Protein AF-A0A7S2JAQ4-F1 (afdb_monomer_lite)

pLDDT: mean 84.82, std 11.9, range [37.91, 96.25]

Organism: NCBI:txid156173

InterPro domains:
  IPR001752 Kinesin motor domain [PS50067] (1-52)
  IPR027417 P-loop containing nucleoside triphosphate hydrolase [SSF52540] (11-85)
  IPR027640 Kinesin-like protein [PTHR24115] (10-103)

Structure (mmCIF, N/CA/C/O backbone):
data_AF-A0A7S2JAQ4-F1
#
_entry.id   AF-A0A7S2JAQ4-F1
#
loop_
_atom_site.group_PDB
_atom_site.id
_atom_site.type_symbol
_atom_site.label_atom_id
_atom_site.label_alt_id
_atom_site.label_comp_id
_atom_site.label_asym_id
_atom_site.label_entity_id
_atom_site.label_seq_id
_atom_site.pdbx_PDB_ins_code
_atom_site.Cartn_x
_atom_site.Cartn_y
_atom_site.Cartn_z
_atom_site.occupancy
_atom_site.B_iso_or_equiv
_atom_site.auth_seq_id
_atom_site.auth_comp_id
_atom_site.auth_asym_id
_atom_site.auth_atom_id
_atom_site.pdbx_PDB_model_num
ATOM 1 N N . PRO A 1 1 ? -9.933 18.983 -6.121 1.00 37.91 1 PRO A N 1
ATOM 2 C CA . PRO A 1 1 ? -9.316 17.644 -6.295 1.00 37.91 1 PRO A CA 1
ATOM 3 C C . PRO A 1 1 ? -7.884 17.513 -5.721 1.00 37.91 1 PRO A C 1
ATOM 5 O O . PRO A 1 1 ? -7.162 16.602 -6.107 1.00 37.91 1 PRO A O 1
ATOM 8 N N . HIS A 1 2 ? -7.489 18.345 -4.748 1.00 38.31 2 HIS A N 1
ATOM 9 C CA . HIS A 1 2 ? -6.244 18.168 -3.996 1.00 38.31 2 HIS A CA 1
ATOM 10 C C . HIS A 1 2 ? -6.592 17.583 -2.629 1.00 38.31 2 HIS A C 1
ATOM 12 O O . HIS A 1 2 ? -6.853 18.316 -1.679 1.00 38.31 2 HIS A O 1
ATOM 18 N N . ALA A 1 3 ? -6.693 16.256 -2.549 1.00 47.06 3 ALA A N 1
ATOM 19 C CA . ALA A 1 3 ? -6.737 15.591 -1.257 1.00 47.06 3 ALA A CA 1
ATOM 20 C C . ALA A 1 3 ? -5.371 15.819 -0.599 1.00 47.06 3 ALA A C 1
ATOM 22 O O . ALA A 1 3 ? -4.357 15.330 -1.097 1.00 47.06 3 ALA A O 1
ATOM 23 N N . HIS A 1 4 ? -5.347 16.632 0.460 1.00 54.41 4 HIS A N 1
ATOM 24 C CA . HIS A 1 4 ? -4.182 16.800 1.319 1.00 54.41 4 HIS A CA 1
ATOM 25 C C . HIS A 1 4 ? -3.622 15.418 1.643 1.00 54.41 4 HIS A C 1
ATOM 27 O O . HIS A 1 4 ? -4.383 14.531 2.040 1.00 54.41 4 HIS A O 1
ATOM 33 N N . ALA A 1 5 ? -2.318 15.230 1.419 1.00 60.31 5 ALA A N 1
ATOM 34 C CA . ALA A 1 5 ? -1.650 13.986 1.756 1.00 60.31 5 ALA A CA 1
ATOM 35 C C . ALA A 1 5 ? -2.051 13.612 3.192 1.00 60.31 5 ALA A C 1
ATOM 37 O O . ALA A 1 5 ? -1.963 14.468 4.082 1.00 60.31 5 ALA A O 1
ATOM 38 N N . PRO A 1 6 ? -2.580 12.398 3.415 1.00 64.69 6 PRO A N 1
ATOM 39 C CA . PRO A 1 6 ? -3.022 12.002 4.737 1.00 64.69 6 PRO A CA 1
ATOM 40 C C . PRO A 1 6 ? -1.864 12.186 5.718 1.00 64.69 6 PRO A C 1
ATOM 42 O O . PRO A 1 6 ? -0.713 11.892 5.393 1.00 64.69 6 PRO A O 1
ATOM 45 N N . HIS A 1 7 ? -2.172 12.708 6.908 1.00 82.62 7 HIS A N 1
ATOM 46 C CA . HIS A 1 7 ? -1.195 12.877 7.982 1.00 82.62 7 HIS A CA 1
ATOM 47 C C . HIS A 1 7 ? -0.398 11.575 8.149 1.00 82.62 7 HIS A C 1
ATOM 49 O O . HIS A 1 7 ? -0.984 10.497 8.048 1.00 82.62 7 HIS A O 1
ATOM 55 N N . VAL A 1 8 ? 0.908 11.656 8.423 1.00 85.88 8 VAL A N 1
ATOM 56 C CA . VAL A 1 8 ? 1.819 10.490 8.466 1.00 85.88 8 VAL A CA 1
ATOM 57 C C . VAL A 1 8 ? 1.252 9.303 9.260 1.00 85.88 8 VAL A C 1
ATOM 59 O O . VAL A 1 8 ? 1.368 8.155 8.844 1.00 85.88 8 VAL A O 1
ATOM 62 N N . CYS A 1 9 ? 0.535 9.578 10.351 1.00 82.69 9 CYS A N 1
ATOM 63 C CA . CYS A 1 9 ? -0.128 8.570 11.175 1.00 82.69 9 CYS A CA 1
ATOM 64 C C . CYS A 1 9 ? -1.200 7.770 10.413 1.00 82.69 9 CYS A C 1
ATOM 66 O O . CYS A 1 9 ? -1.289 6.560 10.579 1.00 82.69 9 CYS A O 1
ATOM 68 N N . ILE A 1 10 ? -2.008 8.431 9.578 1.00 86.50 10 ILE A N 1
ATOM 69 C CA . ILE A 1 10 ? -3.051 7.786 8.765 1.00 86.50 10 ILE A CA 1
ATOM 70 C C . ILE A 1 10 ? -2.403 6.923 7.684 1.00 86.50 10 ILE A C 1
ATOM 72 O O . ILE A 1 10 ? -2.867 5.815 7.437 1.00 86.50 10 ILE A O 1
ATOM 76 N N . TRP A 1 11 ? -1.311 7.403 7.084 1.00 86.31 11 TRP A N 1
ATOM 77 C CA . TRP A 1 11 ? -0.566 6.637 6.089 1.00 86.31 11 TRP A CA 1
ATOM 78 C C . TRP A 1 11 ? 0.007 5.345 6.687 1.00 86.31 11 TRP A C 1
ATOM 80 O O . TRP A 1 11 ? -0.227 4.264 6.155 1.00 86.31 11 TRP A O 1
ATOM 90 N N . CYS A 1 12 ? 0.649 5.422 7.856 1.00 85.50 12 CYS A N 1
ATOM 91 C CA . CYS A 1 12 ? 1.166 4.236 8.546 1.00 85.50 12 CYS A CA 1
ATOM 92 C C . CYS A 1 12 ? 0.062 3.259 8.997 1.00 85.50 12 CYS A C 1
ATOM 94 O O . CYS A 1 12 ? 0.326 2.071 9.167 1.00 85.50 12 CYS A O 1
ATOM 96 N N . LEU A 1 13 ? -1.166 3.742 9.217 1.00 88.12 13 LEU A N 1
ATOM 97 C CA . LEU A 1 13 ? -2.307 2.940 9.674 1.00 88.12 13 LEU A CA 1
ATOM 98 C C . LEU A 1 13 ? -3.235 2.491 8.540 1.00 88.12 13 LEU A C 1
ATOM 100 O O . LEU A 1 13 ? -4.282 1.908 8.822 1.00 88.12 13 LEU A O 1
ATOM 104 N N . GLN A 1 14 ? -2.872 2.728 7.279 1.00 86.75 14 GLN A N 1
ATOM 105 C CA . GLN A 1 14 ? -3.723 2.421 6.130 1.00 86.75 14 GLN A CA 1
ATOM 106 C C . GLN A 1 14 ? -4.154 0.945 6.103 1.00 86.75 14 GLN A C 1
ATOM 108 O O . GLN A 1 14 ? -5.330 0.650 5.892 1.00 86.75 14 GLN A O 1
ATOM 113 N N . ASP A 1 15 ? -3.240 0.024 6.418 1.00 85.81 15 ASP A N 1
ATOM 114 C CA . ASP A 1 15 ? -3.562 -1.405 6.482 1.00 85.81 15 ASP A CA 1
ATOM 115 C C . ASP A 1 15 ? -4.472 -1.764 7.664 1.00 85.81 15 ASP A C 1
ATOM 117 O O . ASP A 1 15 ? -5.279 -2.688 7.576 1.00 85.81 15 ASP A O 1
ATOM 121 N N . SER A 1 16 ? -4.399 -1.003 8.757 1.00 87.19 16 SER A N 1
ATOM 122 C CA . SER A 1 16 ? -5.251 -1.183 9.937 1.00 87.19 16 SER A CA 1
ATOM 123 C C . SER A 1 16 ? -6.660 -0.612 9.749 1.00 87.19 16 SER A C 1
ATOM 125 O O . SER A 1 16 ? -7.606 -1.127 10.336 1.00 87.19 16 SER A O 1
ATOM 127 N N . LEU A 1 17 ? -6.831 0.418 8.916 1.00 85.56 17 LEU A N 1
ATOM 128 C CA . LEU A 1 17 ? -8.099 1.131 8.701 1.00 85.56 17 LEU A CA 1
ATOM 129 C C . LEU A 1 17 ? -8.803 0.709 7.399 1.00 85.56 17 LEU A C 1
ATOM 131 O O . LEU A 1 17 ? -9.295 1.548 6.647 1.00 85.56 17 LEU A O 1
ATOM 135 N N . GLY A 1 18 ? -8.864 -0.601 7.149 1.00 81.75 18 GLY A N 1
ATOM 136 C CA . GLY A 1 18 ? -9.577 -1.193 6.007 1.00 81.75 18 GLY A CA 1
ATOM 137 C C . GLY A 1 18 ? -8.713 -2.033 5.063 1.00 81.75 18 GLY A C 1
ATOM 138 O O . GLY A 1 18 ? -9.235 -2.568 4.088 1.00 81.75 18 GLY A O 1
ATOM 139 N N . GLY A 1 19 ? -7.415 -2.167 5.338 1.00 86.88 19 GLY A N 1
ATOM 140 C CA . GLY A 1 19 ? -6.519 -3.043 4.587 1.00 86.88 19 GLY A CA 1
ATOM 141 C C . GLY A 1 19 ? -6.342 -4.420 5.228 1.00 86.88 19 GLY A C 1
ATOM 142 O O . GLY A 1 19 ? -7.274 -4.998 5.800 1.00 86.88 19 GLY A O 1
ATOM 143 N N . ASN A 1 20 ? -5.131 -4.962 5.091 1.00 89.12 20 ASN A N 1
ATOM 144 C CA . ASN A 1 20 ? -4.799 -6.314 5.521 1.00 89.12 20 ASN A CA 1
ATOM 145 C C . ASN A 1 20 ? -4.326 -6.361 6.982 1.00 89.12 20 ASN A C 1
ATOM 147 O O . ASN A 1 20 ? -3.135 -6.499 7.264 1.00 89.12 20 ASN A O 1
ATOM 151 N N . SER A 1 21 ? -5.266 -6.251 7.919 1.00 88.19 21 SER A N 1
ATOM 152 C CA . SER A 1 21 ? -4.972 -6.338 9.349 1.00 88.19 21 SER A CA 1
ATOM 153 C C . SER A 1 21 ? -6.191 -6.776 10.160 1.00 88.19 21 SER A C 1
ATOM 155 O O . SER A 1 21 ? -7.339 -6.540 9.779 1.00 88.19 21 SER A O 1
ATOM 157 N N . ARG A 1 22 ? -5.948 -7.385 11.324 1.00 88.19 22 ARG A N 1
ATOM 158 C CA . ARG A 1 22 ? -6.971 -7.568 12.361 1.00 88.19 22 ARG A CA 1
ATOM 159 C C . ARG A 1 22 ? -6.887 -6.387 13.313 1.00 88.19 22 ARG A C 1
ATOM 161 O O . ARG A 1 22 ? -6.069 -6.380 14.229 1.00 88.19 22 ARG A O 1
ATOM 168 N N . CYS A 1 23 ? -7.708 -5.374 13.059 1.00 88.75 23 CYS A N 1
ATOM 169 C CA . CYS A 1 23 ? -7.715 -4.152 13.849 1.00 88.75 23 CYS A CA 1
ATOM 170 C C . CYS A 1 23 ? -8.771 -4.220 14.960 1.00 88.75 23 CYS A C 1
ATOM 172 O O . CYS A 1 23 ? -9.929 -4.548 14.710 1.00 88.75 23 CYS A O 1
ATOM 174 N N . ALA A 1 24 ? -8.371 -3.869 16.182 1.00 90.12 24 ALA A N 1
ATOM 175 C CA . ALA A 1 24 ? -9.268 -3.594 17.295 1.00 90.12 24 ALA A CA 1
ATOM 176 C C . ALA A 1 24 ? -8.975 -2.184 17.812 1.00 90.12 24 ALA A C 1
ATOM 178 O O . ALA A 1 24 ? -7.815 -1.794 17.941 1.00 90.12 24 ALA A O 1
ATOM 179 N N . ILE A 1 25 ? -10.026 -1.421 18.103 1.00 91.25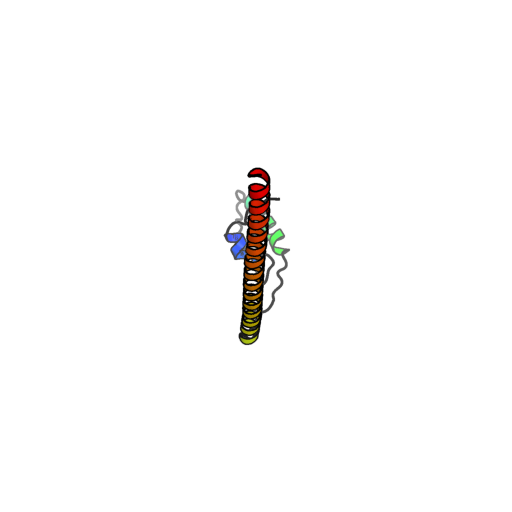 25 ILE A N 1
ATOM 180 C CA . ILE A 1 25 ? -9.906 -0.043 18.578 1.00 91.25 25 ILE A CA 1
ATOM 181 C C . ILE A 1 25 ? -10.400 0.001 20.018 1.00 91.25 25 ILE A C 1
ATOM 183 O O . ILE A 1 25 ? -11.567 -0.275 20.292 1.00 91.25 25 ILE A O 1
ATOM 187 N N . LEU A 1 26 ? -9.497 0.353 20.931 1.00 93.88 26 LEU A N 1
ATOM 188 C CA . LEU A 1 26 ? -9.824 0.609 22.327 1.00 93.88 26 LEU A CA 1
ATOM 189 C C . LEU A 1 26 ? -10.150 2.088 22.504 1.00 93.88 26 LEU A C 1
ATOM 191 O O . LEU A 1 26 ? -9.392 2.956 22.074 1.00 93.88 26 LEU A O 1
ATOM 195 N N . VAL A 1 27 ? -11.265 2.362 23.172 1.00 94.62 27 VAL A N 1
ATOM 196 C CA . VAL A 1 27 ? -11.733 3.722 23.417 1.00 94.62 27 VAL A CA 1
ATOM 197 C C . VAL A 1 27 ? -11.873 3.945 24.912 1.00 94.62 27 VAL A C 1
ATOM 199 O O . VAL A 1 27 ? -12.643 3.261 25.580 1.00 94.62 27 VAL A O 1
ATOM 202 N N . THR A 1 28 ? -11.125 4.914 25.428 1.00 95.00 28 THR A N 1
ATOM 203 C CA . THR A 1 28 ? -11.172 5.327 26.831 1.00 95.00 28 THR A CA 1
ATOM 204 C C . THR A 1 28 ? -12.067 6.550 26.969 1.00 95.00 28 THR A C 1
ATOM 206 O O . THR A 1 28 ? -11.847 7.551 26.290 1.00 95.00 28 THR A O 1
ATOM 209 N N . VAL A 1 29 ? -13.058 6.481 27.855 1.00 95.25 29 VAL A N 1
ATOM 210 C CA . VAL A 1 29 ? -13.988 7.583 28.137 1.00 95.25 29 VAL A CA 1
ATOM 211 C C . VAL A 1 29 ? -13.961 7.930 29.616 1.00 95.25 29 VAL A C 1
ATOM 213 O O . VAL A 1 29 ? -13.621 7.088 30.448 1.00 95.25 29 VAL A O 1
ATOM 216 N N . ARG A 1 30 ? -14.329 9.170 29.940 1.00 93.38 30 ARG A N 1
ATOM 217 C CA . ARG A 1 30 ? -14.466 9.628 31.323 1.00 93.38 30 ARG A CA 1
ATOM 218 C C . ARG A 1 30 ? -15.937 9.799 31.683 1.00 93.38 30 ARG A C 1
ATOM 220 O O . ARG A 1 30 ? -16.743 10.158 30.833 1.00 93.38 30 ARG A O 1
ATOM 227 N N . THR A 1 31 ? -16.291 9.532 32.936 1.00 91.44 31 THR A N 1
ATOM 228 C CA . THR A 1 31 ? -17.695 9.510 33.382 1.00 91.44 31 THR A CA 1
ATOM 229 C C . THR A 1 31 ? -18.147 10.805 34.054 1.00 91.44 31 THR A C 1
ATOM 231 O O . THR A 1 31 ? -19.305 10.897 34.455 1.00 91.44 31 THR A O 1
ATOM 234 N N . GLU A 1 32 ? -17.275 11.807 34.216 1.00 95.56 32 GLU A N 1
ATOM 235 C CA . GLU A 1 32 ? -17.674 13.062 34.860 1.00 95.56 32 GLU A CA 1
ATOM 236 C C . GLU A 1 32 ? -18.568 13.908 33.944 1.00 95.56 32 GLU A C 1
ATOM 238 O O . GLU A 1 32 ? -18.327 14.010 32.740 1.00 95.56 32 GLU A O 1
ATOM 243 N N . ALA A 1 33 ? -19.558 14.589 34.532 1.00 92.81 33 ALA A N 1
ATOM 244 C CA . ALA A 1 33 ? -20.542 15.395 33.803 1.00 92.81 33 ALA A CA 1
ATOM 245 C C . ALA A 1 33 ? -19.905 16.460 32.888 1.00 92.81 33 ALA A C 1
ATOM 247 O O . ALA A 1 33 ? -20.376 16.696 31.780 1.00 92.81 33 ALA A O 1
ATOM 248 N N . GLN A 1 34 ? -18.786 17.046 33.319 1.00 95.00 34 GLN A N 1
ATOM 249 C CA . GLN A 1 34 ? -18.026 18.043 32.556 1.00 95.00 34 GLN A CA 1
ATOM 250 C C . GLN A 1 34 ? -17.392 17.500 31.261 1.00 95.00 34 GLN A C 1
ATOM 252 O O . GLN A 1 34 ? -17.037 18.277 30.385 1.00 95.00 34 GLN A O 1
ATOM 257 N N . ASN A 1 35 ? -17.232 16.178 31.138 1.00 92.56 35 ASN A N 1
ATOM 258 C CA . ASN A 1 35 ? -16.589 15.509 30.003 1.00 92.56 35 ASN A CA 1
ATOM 259 C C . ASN A 1 35 ? -17.594 14.750 29.116 1.00 92.56 35 ASN A C 1
ATOM 261 O O . ASN A 1 35 ? -17.182 13.962 28.257 1.00 92.56 35 ASN A O 1
ATOM 265 N N . LEU A 1 36 ? -18.903 14.943 29.323 1.00 94.81 36 LEU A N 1
ATOM 266 C CA . LEU A 1 36 ? -19.942 14.211 28.592 1.00 94.81 36 LEU A CA 1
ATOM 267 C C . LEU A 1 36 ? -19.894 14.479 27.087 1.00 94.81 36 LEU A C 1
ATOM 269 O O . LEU A 1 36 ? -19.987 13.530 26.310 1.00 94.81 36 LEU A O 1
ATOM 273 N N . ASP A 1 37 ? -19.684 15.728 26.671 1.00 94.94 37 ASP A N 1
ATOM 274 C CA . ASP A 1 37 ? -19.664 16.094 25.250 1.00 94.94 37 ASP A CA 1
ATOM 275 C C . ASP A 1 37 ? -18.531 15.388 24.492 1.00 94.94 37 ASP A C 1
ATOM 277 O O . ASP A 1 37 ? -18.767 14.758 23.455 1.00 94.94 37 ASP A O 1
ATOM 281 N N . GLU A 1 38 ? -17.318 15.399 25.052 1.00 95.12 38 GLU A N 1
ATOM 282 C CA . GLU A 1 38 ? -16.158 14.722 24.463 1.00 95.12 38 GLU A CA 1
ATOM 283 C C . GLU A 1 38 ? -16.323 13.199 24.496 1.00 95.12 38 GLU A C 1
ATOM 285 O O . GLU A 1 38 ? -16.001 12.501 23.533 1.00 95.12 38 GLU A O 1
ATOM 290 N N . SER A 1 39 ? -16.907 12.660 25.567 1.00 96.00 39 SER A N 1
ATOM 291 C CA . SER A 1 39 ? -17.193 11.226 25.669 1.00 96.00 39 SER A CA 1
ATOM 292 C C . SER A 1 39 ? -18.198 10.781 24.604 1.00 96.00 39 SER A C 1
ATOM 294 O O . SER A 1 39 ? -17.996 9.755 23.952 1.00 96.00 39 SER A O 1
ATOM 296 N N . ILE A 1 40 ? -19.240 11.577 24.341 1.00 94.62 40 ILE A N 1
ATOM 297 C CA . ILE A 1 40 ? -20.195 11.327 23.254 1.00 94.62 40 ILE A CA 1
ATOM 298 C C . ILE A 1 40 ? -19.497 11.417 21.892 1.00 94.62 40 ILE A C 1
ATOM 300 O O . ILE A 1 40 ? -19.727 10.561 21.031 1.00 94.62 40 ILE A O 1
ATOM 304 N N . ALA A 1 41 ? -18.642 12.420 21.674 1.00 95.88 41 ALA A N 1
ATOM 305 C CA . ALA A 1 41 ? -17.869 12.554 20.439 1.00 95.88 41 ALA A CA 1
ATOM 306 C C . ALA A 1 41 ? -16.965 11.331 20.203 1.00 95.88 41 ALA A C 1
ATOM 308 O O . ALA A 1 41 ? -16.958 10.759 19.106 1.00 95.88 41 ALA A O 1
ATOM 309 N N . THR A 1 42 ? -16.299 10.864 21.257 1.00 96.25 42 THR A N 1
ATOM 310 C CA . THR A 1 42 ? -15.418 9.695 21.234 1.00 96.25 42 THR A CA 1
ATOM 311 C C . THR A 1 42 ? -16.201 8.413 20.928 1.00 96.25 42 THR A C 1
ATOM 313 O O . THR A 1 42 ? -15.818 7.640 20.049 1.00 96.25 42 THR A O 1
ATOM 316 N N . LEU A 1 43 ? -17.358 8.204 21.564 1.00 95.44 43 LEU A N 1
ATOM 317 C CA . LEU A 1 43 ? -18.230 7.054 21.289 1.00 95.44 43 LEU A CA 1
ATOM 318 C C . LEU A 1 43 ? -18.809 7.082 19.868 1.00 95.44 43 LEU A C 1
ATOM 320 O O . LEU A 1 43 ? -18.941 6.039 19.225 1.00 95.44 43 LEU A O 1
ATOM 324 N N . ARG A 1 44 ? -19.126 8.266 19.331 1.00 96.00 44 ARG A N 1
ATOM 325 C CA . ARG A 1 44 ? -19.553 8.413 17.930 1.00 96.00 44 ARG A CA 1
ATOM 326 C C . ARG A 1 44 ? -18.434 8.036 16.963 1.00 96.00 44 ARG A C 1
ATOM 328 O O . ARG A 1 44 ? -18.713 7.390 15.953 1.00 96.00 44 ARG A O 1
ATOM 335 N N . LEU A 1 45 ? -17.189 8.409 17.261 1.00 94.19 45 LEU A N 1
ATOM 336 C CA . LEU A 1 45 ? -16.029 7.970 16.486 1.00 94.19 45 LEU A CA 1
ATOM 337 C C . LEU A 1 45 ? -15.875 6.447 16.552 1.00 94.19 45 LEU A C 1
ATOM 339 O O . LEU A 1 45 ? -15.788 5.813 15.502 1.00 94.19 45 LEU A O 1
ATOM 343 N N . ALA A 1 46 ? -15.934 5.868 17.754 1.00 94.88 46 ALA A N 1
ATOM 344 C CA . ALA A 1 46 ? -15.869 4.425 17.977 1.00 94.88 46 ALA A CA 1
ATOM 345 C C . ALA A 1 46 ? -16.919 3.679 17.145 1.00 94.88 46 ALA A C 1
ATOM 347 O O . ALA A 1 46 ? -16.611 2.716 16.446 1.00 94.88 46 ALA A O 1
ATOM 348 N N . ARG A 1 47 ? -18.158 4.185 17.153 1.00 94.69 47 ARG A N 1
ATOM 349 C CA . ARG A 1 47 ? -19.267 3.619 16.384 1.00 94.69 47 ARG A CA 1
ATOM 350 C C . ARG A 1 47 ? -19.001 3.629 14.882 1.00 94.69 47 ARG A C 1
ATOM 352 O O . ARG A 1 47 ? -19.321 2.651 14.220 1.00 94.69 47 ARG A O 1
ATOM 359 N N . ARG A 1 48 ? -18.440 4.712 14.334 1.00 93.94 48 ARG A N 1
ATOM 360 C CA . ARG A 1 48 ? -18.074 4.764 12.907 1.00 93.94 48 ARG A CA 1
ATOM 361 C C . ARG A 1 48 ? -16.933 3.803 12.594 1.00 93.94 48 ARG A C 1
ATOM 363 O O . ARG A 1 48 ? -16.989 3.105 11.589 1.00 93.94 48 ARG A O 1
ATOM 370 N N . ALA A 1 49 ? -15.929 3.750 13.463 1.00 91.06 49 ALA A N 1
ATOM 371 C CA . ALA A 1 49 ? -14.764 2.902 13.270 1.00 91.06 49 ALA A CA 1
ATOM 372 C C . ALA A 1 49 ? -15.118 1.404 13.327 1.00 91.06 49 ALA A C 1
ATOM 374 O O . ALA A 1 49 ? -14.588 0.625 12.546 1.00 91.06 49 ALA A O 1
ATOM 375 N N . ALA A 1 50 ? -16.092 1.016 14.156 1.00 89.62 50 ALA A N 1
ATOM 376 C CA . ALA A 1 50 ? -16.584 -0.359 14.251 1.00 89.62 50 ALA A CA 1
ATOM 377 C C . ALA A 1 50 ? -17.246 -0.890 12.961 1.00 89.62 50 ALA A C 1
ATOM 379 O O . ALA A 1 50 ? -17.390 -2.098 12.800 1.00 89.62 50 ALA A O 1
ATOM 380 N N . VAL A 1 51 ? -17.669 -0.009 12.046 1.00 91.69 51 VAL A N 1
ATOM 381 C CA . VAL A 1 51 ? -18.279 -0.399 10.760 1.00 91.69 51 VAL A CA 1
ATOM 382 C C . VAL A 1 51 ? -17.216 -0.704 9.697 1.00 91.69 51 VAL A C 1
ATOM 384 O O . VAL A 1 51 ? -17.517 -1.347 8.690 1.00 91.69 51 VAL A O 1
ATOM 387 N N . VAL A 1 52 ? -15.973 -0.260 9.903 1.00 89.06 52 VAL A N 1
ATOM 388 C CA . VAL A 1 52 ? -14.882 -0.473 8.950 1.00 89.06 52 VAL A CA 1
ATOM 389 C C . VAL A 1 52 ? -14.527 -1.956 8.926 1.00 89.06 52 VAL A C 1
ATOM 391 O O . VAL A 1 52 ? -14.028 -2.510 9.902 1.00 89.06 52 VAL A O 1
ATOM 394 N N . LYS A 1 53 ? -14.794 -2.606 7.792 1.00 86.69 53 LYS A N 1
ATOM 395 C CA . LYS A 1 53 ? -14.418 -4.000 7.565 1.00 86.69 53 LYS A CA 1
ATOM 396 C C . LYS A 1 53 ? -12.984 -4.047 7.061 1.00 86.69 53 LYS A C 1
ATOM 398 O O . LYS A 1 53 ? -12.676 -3.423 6.048 1.00 86.69 53 LYS A O 1
ATOM 403 N N . THR A 1 54 ? -12.133 -4.795 7.746 1.00 87.06 54 THR A N 1
ATOM 404 C CA . THR A 1 54 ? -10.824 -5.172 7.216 1.00 87.06 54 THR A CA 1
ATOM 405 C C . THR A 1 54 ? -10.952 -6.471 6.428 1.00 87.06 54 THR A C 1
ATOM 407 O O . THR A 1 54 ? -11.865 -7.268 6.655 1.00 87.06 54 THR A O 1
ATOM 410 N N . VAL A 1 55 ? -10.063 -6.664 5.457 1.00 84.88 55 VAL A N 1
ATOM 411 C CA . VAL A 1 55 ? -9.986 -7.906 4.685 1.00 84.88 55 VAL A CA 1
ATOM 412 C C . VAL A 1 55 ? -8.667 -8.555 5.048 1.00 84.88 55 VAL A C 1
ATOM 414 O O . VAL A 1 55 ? -7.630 -8.211 4.476 1.00 84.88 55 VAL A O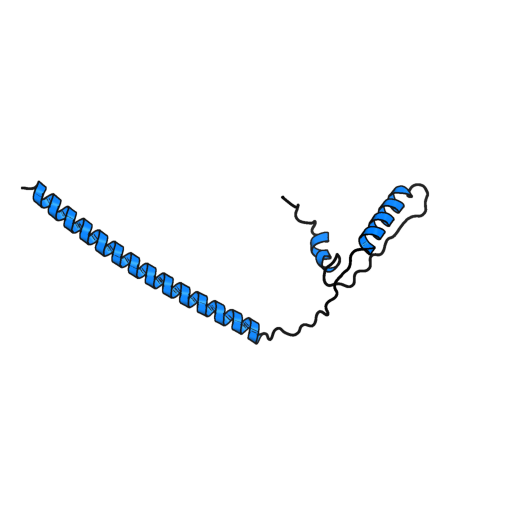 1
ATOM 417 N N . GLU A 1 56 ? -8.680 -9.469 6.022 1.00 83.69 56 GLU A N 1
ATOM 418 C CA . GLU A 1 56 ? -7.450 -10.165 6.358 1.00 83.69 56 GLU A CA 1
ATOM 419 C C . GLU A 1 56 ? -7.091 -11.194 5.283 1.00 83.69 56 GLU A C 1
ATOM 421 O O . GLU A 1 56 ? -7.858 -12.078 4.897 1.00 83.69 56 GLU A O 1
ATOM 426 N N . LYS A 1 57 ? -5.862 -11.089 4.806 1.00 84.94 57 LYS A N 1
ATOM 427 C CA . LYS A 1 57 ? -5.209 -12.071 3.967 1.00 84.94 57 LYS A CA 1
ATOM 428 C C . LYS A 1 57 ? -3.964 -12.509 4.706 1.00 84.94 57 LYS A C 1
ATOM 430 O O . LYS A 1 57 ? -3.115 -11.694 5.059 1.00 84.94 57 LYS A O 1
ATOM 435 N N . LYS A 1 58 ? -3.835 -13.816 4.932 1.00 82.50 58 LYS A N 1
ATOM 436 C CA . LYS A 1 58 ? -2.630 -14.364 5.550 1.00 82.50 58 LYS A CA 1
ATOM 437 C C . LYS A 1 58 ? -1.423 -13.879 4.745 1.00 82.50 58 LYS A C 1
ATOM 439 O O . LYS A 1 58 ? -1.359 -14.113 3.536 1.00 82.50 58 LYS A O 1
ATOM 444 N N . ASN A 1 59 ? -0.502 -13.194 5.424 1.00 78.69 59 ASN A N 1
ATOM 445 C CA . ASN A 1 59 ? 0.785 -12.775 4.873 1.00 78.69 59 ASN A CA 1
ATOM 446 C C . ASN A 1 59 ? 1.672 -14.010 4.718 1.00 78.69 59 ASN A C 1
ATOM 448 O O . ASN A 1 59 ? 2.705 -14.163 5.362 1.00 78.69 59 ASN A O 1
ATOM 452 N N . GLU A 1 60 ? 1.223 -14.950 3.894 1.00 76.88 60 GLU A N 1
ATOM 453 C CA . GLU A 1 60 ? 2.085 -15.991 3.396 1.00 76.88 60 GLU A CA 1
ATOM 454 C C . GLU A 1 60 ? 3.046 -15.289 2.453 1.00 76.88 60 GLU A C 1
ATOM 456 O O . GLU A 1 60 ? 2.670 -14.867 1.356 1.00 76.88 60 GLU A O 1
ATOM 461 N N . ILE A 1 61 ? 4.306 -15.209 2.871 1.00 62.47 61 ILE A N 1
ATOM 462 C CA . ILE A 1 61 ? 5.412 -15.181 1.929 1.00 62.47 61 ILE A CA 1
ATOM 463 C C . ILE A 1 61 ? 5.377 -16.560 1.261 1.00 62.47 61 ILE A C 1
ATOM 465 O O . ILE A 1 61 ? 6.207 -17.428 1.513 1.00 62.47 61 ILE A O 1
ATOM 469 N N . LYS A 1 62 ? 4.379 -16.788 0.392 1.00 58.06 62 LYS A N 1
ATOM 470 C CA . LYS A 1 62 ? 4.630 -17.569 -0.805 1.00 58.06 62 LYS A CA 1
ATOM 471 C C . LYS A 1 62 ? 5.710 -16.747 -1.438 1.00 58.06 62 LYS A C 1
ATOM 473 O O . LYS A 1 62 ? 5.416 -15.683 -1.979 1.00 58.06 62 LYS A O 1
ATOM 478 N N . VAL A 1 63 ? 6.950 -17.141 -1.194 1.00 59.09 63 VAL A N 1
ATOM 479 C CA . VAL A 1 63 ? 8.090 -16.666 -1.938 1.00 59.09 63 VAL A CA 1
ATOM 480 C C . VAL A 1 63 ? 7.565 -16.629 -3.370 1.00 59.09 63 VAL A C 1
ATOM 482 O O . VAL A 1 63 ? 7.252 -17.672 -3.941 1.00 59.09 63 VAL A O 1
ATOM 485 N N . ARG A 1 64 ? 7.274 -15.430 -3.903 1.00 56.47 64 ARG A N 1
ATOM 486 C CA . ARG A 1 64 ? 7.250 -15.267 -5.352 1.00 56.47 64 ARG A CA 1
ATOM 487 C C . ARG A 1 64 ? 8.626 -15.786 -5.668 1.00 56.47 64 ARG A C 1
ATOM 489 O O . ARG A 1 64 ? 9.557 -15.118 -5.222 1.00 56.47 64 ARG A O 1
ATOM 496 N N . ASP A 1 65 ? 8.730 -17.014 -6.193 1.00 60.47 65 ASP A N 1
ATOM 497 C CA . ASP A 1 65 ? 10.016 -17.671 -6.426 1.00 60.47 65 ASP A CA 1
ATOM 498 C C . ASP A 1 65 ? 10.974 -16.567 -6.843 1.00 60.47 65 ASP A C 1
ATOM 500 O O . ASP A 1 65 ? 10.637 -15.877 -7.811 1.00 60.47 65 ASP A O 1
ATOM 504 N N . PRO A 1 66 ? 12.052 -16.265 -6.099 1.00 64.06 66 PRO A N 1
ATOM 505 C CA . PRO A 1 66 ? 12.942 -15.177 -6.466 1.00 64.06 66 PRO A CA 1
ATOM 506 C C . PRO A 1 66 ? 13.321 -15.317 -7.939 1.00 64.06 66 PRO A C 1
ATOM 508 O O . PRO A 1 66 ? 13.380 -14.328 -8.649 1.00 64.06 66 PRO A O 1
ATOM 511 N N . SER A 1 67 ? 13.400 -16.551 -8.434 1.00 68.19 67 SER A N 1
ATOM 512 C CA . SER A 1 67 ? 13.518 -16.931 -9.838 1.00 68.19 67 SER A CA 1
ATOM 513 C C . SER A 1 67 ? 12.491 -16.306 -10.795 1.00 68.19 67 SER A C 1
ATOM 515 O O . SER A 1 67 ? 12.868 -15.938 -11.899 1.00 68.19 67 SER A O 1
ATOM 517 N N . LYS A 1 68 ? 11.213 -16.155 -10.424 1.00 73.88 68 LYS A N 1
ATOM 518 C CA . LYS A 1 68 ? 10.200 -15.475 -11.253 1.00 73.88 68 LYS A CA 1
ATOM 519 C C . LYS A 1 68 ? 10.454 -13.976 -11.336 1.00 73.88 68 LYS A C 1
ATOM 521 O O . LYS A 1 68 ? 10.393 -13.428 -12.425 1.00 73.88 68 LYS A O 1
ATOM 526 N N . LEU A 1 69 ? 10.778 -13.335 -10.211 1.00 76.56 69 LEU A N 1
ATOM 527 C CA . LEU A 1 69 ? 11.110 -11.907 -10.190 1.00 76.56 69 LEU A CA 1
ATOM 528 C C . LEU A 1 69 ? 12.432 -11.636 -10.913 1.00 76.56 69 LEU A C 1
ATOM 530 O O . LEU A 1 69 ? 12.505 -10.723 -11.722 1.00 76.56 69 LEU A O 1
ATOM 534 N N . PHE A 1 70 ? 13.456 -12.460 -10.685 1.00 80.50 70 PHE A N 1
ATOM 535 C CA . PHE A 1 70 ? 14.723 -12.393 -11.409 1.00 80.50 70 PHE A CA 1
ATOM 536 C C . PHE A 1 70 ? 14.545 -12.681 -12.902 1.00 80.50 70 PHE A C 1
ATOM 538 O O . PHE A 1 70 ? 15.189 -12.029 -13.715 1.00 80.50 70 PHE A O 1
ATOM 545 N N . GLY A 1 71 ? 13.648 -13.596 -13.278 1.00 83.88 71 GLY A N 1
ATOM 546 C CA . GLY A 1 71 ? 13.296 -13.848 -14.675 1.00 83.88 71 GLY A CA 1
ATOM 547 C C . GLY A 1 71 ? 12.583 -12.662 -15.326 1.00 83.88 71 GLY A C 1
ATOM 548 O O . GLY A 1 71 ? 12.899 -12.294 -16.453 1.00 83.88 71 GLY A O 1
ATOM 549 N N . GLU A 1 72 ? 11.665 -12.022 -14.604 1.00 85.50 72 GLU A N 1
ATOM 550 C CA . GLU A 1 72 ? 10.962 -10.825 -15.070 1.00 85.50 72 GLU A CA 1
ATOM 551 C C . GLU A 1 72 ? 11.929 -9.637 -15.208 1.00 85.50 72 GLU A C 1
ATOM 553 O O . GLU A 1 72 ? 11.919 -8.955 -16.230 1.00 85.50 72 GLU A O 1
ATOM 558 N N . ILE A 1 73 ? 12.849 -9.464 -14.252 1.00 87.56 73 ILE A N 1
ATOM 559 C CA . ILE A 1 73 ? 13.945 -8.486 -14.328 1.00 87.56 73 ILE A CA 1
ATOM 560 C C . ILE A 1 73 ? 14.841 -8.772 -15.537 1.00 87.56 73 ILE A C 1
ATOM 562 O O . ILE A 1 73 ? 15.090 -7.864 -16.320 1.00 87.56 73 ILE A O 1
ATOM 566 N N . ALA A 1 74 ? 15.280 -10.017 -15.740 1.00 90.12 74 ALA A N 1
ATOM 567 C CA . ALA A 1 74 ? 16.132 -10.382 -16.872 1.00 90.12 74 ALA A CA 1
ATOM 568 C C . ALA A 1 74 ? 15.439 -10.140 -18.223 1.00 90.12 74 ALA A C 1
ATOM 570 O O . ALA A 1 74 ? 16.051 -9.608 -19.148 1.00 90.12 74 ALA A O 1
ATOM 571 N N . SER A 1 75 ? 14.148 -10.470 -18.330 1.00 90.50 75 SER A N 1
ATOM 572 C CA . SER A 1 75 ? 13.354 -10.201 -19.532 1.00 90.50 75 SER A CA 1
ATOM 573 C C . SER A 1 75 ? 13.219 -8.703 -19.802 1.00 90.50 75 SER A C 1
ATOM 575 O O . SER A 1 75 ? 13.350 -8.274 -20.946 1.00 90.50 75 SER A O 1
ATOM 577 N N . LEU A 1 76 ? 12.938 -7.901 -18.772 1.00 92.00 76 LEU A N 1
ATOM 578 C CA . LEU A 1 76 ? 12.796 -6.451 -18.910 1.00 92.00 76 LEU A CA 1
ATOM 579 C C . LEU A 1 76 ? 14.133 -5.783 -19.246 1.00 92.00 76 LEU A C 1
ATOM 581 O O . LEU A 1 76 ? 14.168 -4.899 -20.097 1.00 92.00 76 LEU A O 1
ATOM 585 N N . SER A 1 77 ? 15.234 -6.238 -18.645 1.00 92.88 77 SER A N 1
ATOM 586 C CA . SER A 1 77 ? 16.584 -5.784 -18.990 1.00 92.88 77 SER A CA 1
ATOM 587 C C . SER A 1 77 ? 16.933 -6.101 -20.445 1.00 92.88 77 SER A C 1
ATOM 589 O O . SER A 1 77 ? 17.390 -5.209 -21.152 1.00 92.88 77 SER A O 1
ATOM 591 N N . GLY A 1 78 ? 16.634 -7.310 -20.931 1.00 92.81 78 GLY A N 1
ATOM 592 C CA . GLY A 1 78 ? 16.872 -7.667 -22.334 1.00 92.81 78 GLY A CA 1
ATOM 593 C C . GLY A 1 78 ? 16.024 -6.856 -23.322 1.00 92.81 78 GLY A C 1
ATOM 594 O O . GLY A 1 78 ? 16.507 -6.460 -24.380 1.00 92.81 78 GLY A O 1
ATOM 595 N N . GLN A 1 79 ? 14.768 -6.548 -22.978 1.00 93.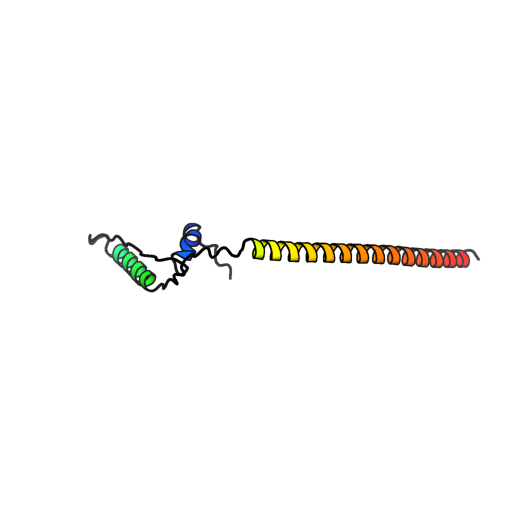38 79 GLN A N 1
ATOM 596 C CA . GL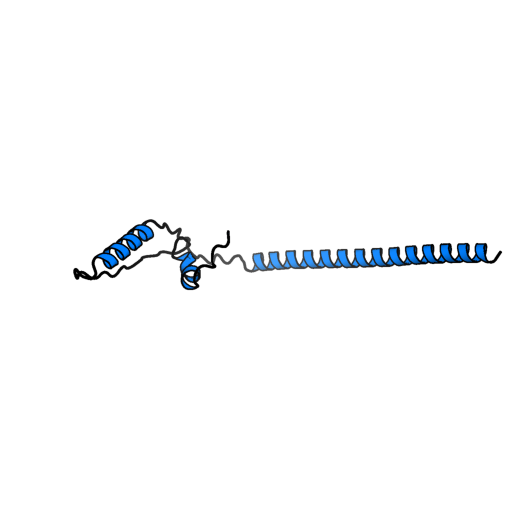N A 1 79 ? 13.933 -5.656 -23.794 1.00 93.38 79 GLN A CA 1
ATOM 597 C C . GLN A 1 79 ? 14.492 -4.232 -23.840 1.00 93.38 79 GLN A C 1
ATOM 599 O O . GLN A 1 79 ? 14.442 -3.593 -24.890 1.00 93.38 79 GLN A O 1
ATOM 604 N N . LEU A 1 80 ? 15.024 -3.741 -22.719 1.00 92.81 80 LEU A N 1
ATOM 605 C CA . LEU A 1 80 ? 15.619 -2.413 -22.649 1.00 92.81 80 LEU A CA 1
ATOM 606 C C . LEU A 1 80 ? 16.885 -2.322 -23.508 1.00 92.81 80 LEU A C 1
ATOM 608 O O . LEU A 1 80 ? 17.023 -1.360 -24.257 1.00 92.81 80 LEU A O 1
ATOM 612 N N . GLU A 1 81 ? 17.760 -3.328 -23.452 1.00 93.88 81 GLU A N 1
ATOM 613 C CA . GLU A 1 81 ? 18.953 -3.407 -24.308 1.00 93.88 81 GLU A CA 1
ATOM 614 C C . GLU A 1 81 ? 18.572 -3.442 -25.794 1.00 93.88 81 GLU A C 1
ATOM 616 O O . GLU A 1 81 ? 19.067 -2.637 -26.579 1.00 93.88 81 GLU A O 1
ATOM 621 N N . ALA A 1 82 ? 17.600 -4.276 -26.179 1.00 92.44 82 ALA A N 1
ATOM 622 C CA . ALA A 1 82 ? 17.127 -4.337 -27.562 1.00 92.44 82 ALA A CA 1
ATOM 623 C C . ALA A 1 82 ? 16.543 -2.997 -28.052 1.00 92.44 82 ALA A C 1
ATOM 625 O O . ALA A 1 82 ? 16.743 -2.605 -29.204 1.00 92.44 82 ALA A O 1
ATOM 626 N N . GLN A 1 83 ? 15.826 -2.272 -27.186 1.00 92.69 83 GLN A N 1
ATOM 627 C CA . GLN A 1 83 ? 15.333 -0.934 -27.517 1.00 92.69 83 GLN A CA 1
ATOM 628 C C . GLN A 1 83 ? 16.464 0.091 -27.630 1.00 92.69 83 GLN A C 1
ATOM 630 O O . GLN A 1 83 ? 16.411 0.948 -28.511 1.00 92.69 83 GLN A O 1
ATOM 635 N N . GLN A 1 84 ? 17.489 0.010 -26.783 1.00 92.81 84 GLN A N 1
ATOM 636 C CA . GLN A 1 84 ? 18.658 0.888 -26.862 1.00 92.81 84 GLN A CA 1
ATOM 637 C C . GLN A 1 84 ? 19.440 0.669 -28.161 1.00 92.81 84 GLN A C 1
ATOM 639 O O . GLN A 1 84 ? 19.789 1.644 -28.829 1.00 92.81 84 GLN A O 1
ATOM 644 N N . ASP A 1 85 ? 19.629 -0.585 -28.571 1.00 92.06 85 ASP A N 1
ATOM 645 C CA . ASP A 1 85 ? 20.280 -0.924 -29.838 1.00 92.06 85 ASP A CA 1
ATOM 646 C C . ASP A 1 85 ? 19.484 -0.410 -31.043 1.00 92.06 85 ASP A C 1
ATOM 648 O O . ASP A 1 85 ? 20.053 0.176 -31.967 1.00 92.06 85 ASP A O 1
ATOM 652 N N . ALA A 1 86 ? 18.155 -0.552 -31.021 1.00 91.94 86 ALA A N 1
ATOM 653 C CA . ALA A 1 86 ? 17.291 -0.008 -32.065 1.00 91.94 86 ALA A CA 1
ATOM 654 C C . ALA A 1 86 ? 17.383 1.527 -32.146 1.00 91.94 86 ALA A C 1
ATOM 656 O O . ALA A 1 86 ? 17.449 2.093 -33.238 1.00 91.94 86 ALA A O 1
ATOM 657 N N . VAL A 1 87 ? 17.437 2.214 -31.000 1.00 93.94 87 VAL A N 1
ATOM 658 C CA . VAL A 1 87 ? 17.620 3.673 -30.949 1.00 93.94 87 VAL A CA 1
ATOM 659 C C . VAL A 1 87 ? 18.977 4.079 -31.526 1.00 93.94 87 VAL A C 1
ATOM 661 O O . VAL A 1 87 ? 19.035 5.021 -32.315 1.00 93.94 87 VAL A O 1
ATOM 664 N N . LEU A 1 88 ? 20.054 3.363 -31.196 1.00 92.88 88 LEU A N 1
ATOM 665 C CA . LEU A 1 88 ? 21.390 3.623 -31.741 1.00 92.88 88 LEU A CA 1
ATOM 666 C C . LEU A 1 88 ? 21.438 3.443 -33.264 1.00 92.88 88 LEU A C 1
ATOM 668 O O . LEU A 1 88 ? 22.029 4.265 -33.967 1.00 92.88 88 LEU A O 1
ATOM 672 N N . GLN A 1 89 ? 20.786 2.404 -33.790 1.00 90.19 89 GLN A N 1
ATOM 673 C CA . GLN A 1 89 ? 20.693 2.180 -35.234 1.00 90.19 89 GLN A CA 1
ATOM 674 C C . GLN A 1 89 ? 19.931 3.309 -35.934 1.00 90.19 89 GLN A C 1
ATOM 676 O O . GLN A 1 89 ? 20.419 3.857 -36.922 1.00 90.19 89 GLN A O 1
ATOM 681 N N . LEU A 1 90 ? 18.787 3.722 -35.384 1.00 91.44 90 LEU A N 1
ATOM 682 C CA . LEU A 1 90 ? 18.011 4.841 -35.921 1.00 91.44 90 LEU A CA 1
ATOM 683 C C . LEU A 1 90 ? 18.801 6.156 -35.882 1.00 91.44 90 LEU A C 1
ATOM 685 O O . LEU A 1 90 ? 18.772 6.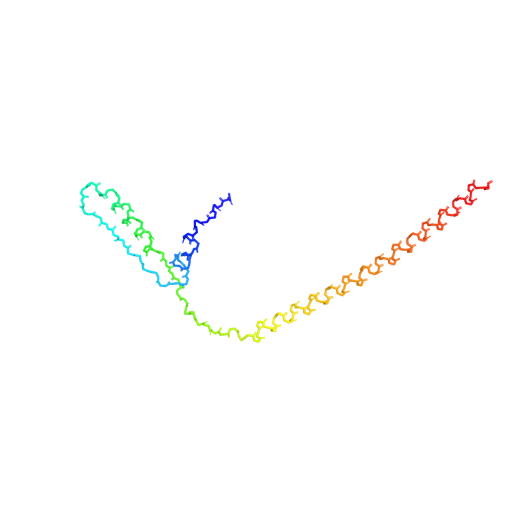919 -36.846 1.00 91.44 90 LEU A O 1
ATOM 689 N N . GLN A 1 91 ? 19.555 6.414 -34.811 1.00 91.50 91 GLN A N 1
ATOM 690 C CA . GLN A 1 91 ? 20.438 7.580 -34.725 1.00 91.50 91 GLN A CA 1
ATOM 691 C C . GLN A 1 91 ? 21.532 7.552 -35.801 1.00 91.50 91 GLN A C 1
ATOM 693 O O . GLN A 1 91 ? 21.828 8.585 -36.404 1.00 91.50 91 GLN A O 1
ATOM 698 N N . ALA A 1 92 ? 22.105 6.381 -36.087 1.00 90.06 92 ALA A N 1
ATOM 699 C CA . ALA A 1 92 ? 23.105 6.229 -37.139 1.00 90.06 92 ALA A CA 1
ATOM 700 C C . ALA A 1 92 ? 22.516 6.443 -38.546 1.00 90.06 92 ALA A C 1
ATOM 702 O O . ALA A 1 92 ? 23.165 7.063 -39.391 1.00 90.06 92 ALA A O 1
ATOM 703 N N . GLU A 1 93 ? 21.294 5.968 -38.804 1.00 90.44 93 GLU A N 1
ATOM 704 C CA . GLU A 1 93 ? 20.592 6.214 -40.069 1.00 90.44 93 GLU A CA 1
ATOM 705 C C . GLU A 1 93 ? 20.248 7.693 -40.263 1.00 90.44 93 GLU A C 1
ATOM 707 O O . GLU A 1 93 ? 20.487 8.239 -41.342 1.00 90.44 93 GLU A O 1
ATOM 712 N N . LEU A 1 94 ? 19.750 8.363 -39.219 1.00 89.69 94 LEU A N 1
ATOM 713 C CA . LEU A 1 94 ? 19.483 9.802 -39.252 1.00 89.69 94 LEU A CA 1
ATOM 714 C C . LEU A 1 94 ? 20.763 10.597 -39.532 1.00 89.69 94 LEU A C 1
ATOM 716 O O . LEU A 1 94 ? 20.771 11.443 -40.420 1.00 89.69 94 LEU A O 1
ATOM 720 N N . ALA A 1 95 ? 21.873 10.260 -38.871 1.00 89.81 95 ALA A N 1
ATOM 721 C CA . ALA A 1 95 ? 23.156 10.922 -39.100 1.00 89.81 95 ALA A CA 1
ATOM 722 C C . ALA A 1 95 ? 23.702 10.724 -40.529 1.00 89.81 95 ALA A C 1
ATOM 724 O O . ALA A 1 95 ? 24.432 11.580 -41.033 1.00 89.81 95 ALA A O 1
ATOM 725 N N . ARG A 1 96 ? 23.381 9.604 -41.193 1.00 88.50 96 ARG A N 1
ATOM 726 C CA . ARG A 1 96 ? 23.710 9.395 -42.615 1.00 88.50 96 ARG A CA 1
ATOM 727 C C . ARG A 1 96 ? 22.836 10.259 -43.517 1.00 88.50 96 ARG A C 1
ATOM 729 O O . ARG A 1 96 ? 23.381 10.982 -44.343 1.00 88.50 96 ARG A O 1
ATOM 736 N N . ARG A 1 97 ? 21.519 10.265 -43.292 1.00 86.81 97 ARG A N 1
ATOM 737 C CA . ARG A 1 97 ? 20.583 11.107 -44.055 1.00 86.81 97 ARG A CA 1
ATOM 738 C C . ARG A 1 97 ? 20.926 12.590 -43.953 1.00 86.81 97 ARG A C 1
ATOM 740 O O . ARG A 1 97 ? 20.965 13.263 -44.971 1.00 86.81 97 ARG A O 1
ATOM 747 N N . GLU A 1 98 ? 21.281 13.078 -42.766 1.00 89.00 98 GLU A N 1
ATOM 748 C CA . GLU A 1 98 ? 21.719 14.468 -42.588 1.00 89.00 98 GLU A CA 1
ATOM 749 C C . GLU A 1 98 ? 22.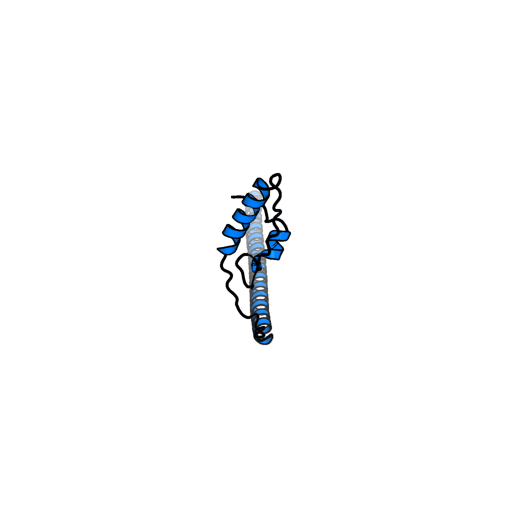997 14.802 -43.373 1.00 89.00 98 GLU A C 1
ATOM 751 O O . GLU A 1 98 ? 23.176 15.940 -43.807 1.00 89.00 98 GLU A O 1
ATOM 756 N N . LYS A 1 99 ? 23.917 13.842 -43.545 1.00 85.06 99 LYS A N 1
ATOM 757 C CA . LYS A 1 99 ? 25.123 14.046 -44.364 1.00 85.06 99 LYS A CA 1
ATOM 758 C C . LYS A 1 99 ? 24.784 14.094 -45.846 1.00 85.06 99 LYS A C 1
ATOM 760 O O . LYS A 1 99 ? 25.298 14.973 -46.531 1.00 85.06 99 LYS A O 1
ATOM 765 N N . ASP A 1 100 ? 23.921 13.197 -46.309 1.00 85.62 100 ASP A N 1
ATOM 766 C CA . ASP A 1 100 ? 23.493 13.143 -47.708 1.00 85.62 100 ASP A CA 1
ATOM 767 C C . ASP A 1 100 ? 22.688 14.400 -48.084 1.00 85.62 100 ASP A C 1
ATOM 769 O O . ASP A 1 100 ? 22.924 15.002 -49.129 1.00 85.62 100 ASP A O 1
ATOM 773 N N . GLU A 1 101 ? 21.810 14.872 -47.192 1.00 86.88 101 GLU A N 1
ATOM 774 C CA . GLU A 1 101 ? 21.074 16.132 -47.358 1.00 86.88 101 GLU A CA 1
ATOM 775 C C . GLU A 1 101 ? 22.015 17.343 -47.407 1.00 86.88 101 GLU A C 1
ATOM 777 O O . GLU A 1 101 ? 21.867 18.203 -48.276 1.00 86.88 101 GLU A O 1
ATOM 782 N N . LYS A 1 102 ? 23.020 17.406 -46.522 1.00 84.81 102 LYS A N 1
ATOM 783 C CA . LYS A 1 102 ? 24.031 18.478 -46.543 1.00 84.81 102 LYS A CA 1
ATOM 784 C C . LYS A 1 102 ? 24.900 18.430 -47.797 1.00 84.81 102 LYS A C 1
ATOM 786 O O . LYS A 1 102 ? 25.226 19.485 -48.333 1.00 84.81 102 LYS A O 1
ATOM 791 N N . ALA A 1 103 ? 25.266 17.238 -48.268 1.00 85.12 103 ALA A N 1
ATOM 792 C CA . ALA A 1 103 ? 26.021 17.067 -49.505 1.00 85.12 103 ALA A CA 1
ATOM 793 C C . ALA A 1 103 ? 25.204 17.540 -50.717 1.00 85.12 103 ALA A C 1
ATOM 795 O O . ALA A 1 103 ? 25.693 18.361 -51.488 1.00 85.12 103 ALA A O 1
ATOM 796 N N . GLY A 1 104 ? 23.935 17.133 -50.821 1.00 85.19 104 GLY A N 1
ATOM 797 C CA . GLY A 1 104 ? 23.039 17.588 -51.887 1.00 85.19 104 GLY A CA 1
ATOM 798 C C . GLY A 1 104 ? 22.777 19.099 -51.852 1.00 85.19 104 GLY A C 1
ATOM 799 O O . GLY A 1 104 ? 22.769 19.752 -52.894 1.00 85.19 104 GLY A O 1
ATOM 800 N N . GLN A 1 105 ? 22.628 19.692 -50.661 1.00 83.00 105 GLN A N 1
ATOM 801 C CA . GLN A 1 105 ? 22.525 21.150 -50.510 1.00 83.00 105 GLN A CA 1
ATOM 802 C C . GLN A 1 105 ? 23.811 21.868 -50.941 1.00 83.00 105 GLN A C 1
ATOM 804 O O . GLN A 1 105 ? 23.735 22.906 -51.597 1.00 83.00 105 GLN A O 1
ATOM 809 N N . ALA A 1 106 ? 24.985 21.325 -50.605 1.00 83.44 106 ALA A N 1
ATOM 810 C CA . ALA A 1 106 ? 26.271 21.892 -51.002 1.00 83.44 106 ALA A CA 1
ATOM 811 C C . ALA A 1 106 ? 26.489 21.823 -52.522 1.00 83.44 106 ALA A C 1
ATOM 813 O O . ALA A 1 106 ? 26.945 22.799 -53.117 1.00 83.44 106 ALA A O 1
ATOM 814 N N . GLU A 1 107 ? 26.117 20.711 -53.161 1.00 86.50 107 GLU A N 1
ATOM 815 C CA . GLU A 1 107 ? 26.162 20.561 -54.620 1.00 86.50 107 GLU A CA 1
ATOM 816 C C . GLU A 1 107 ? 25.229 21.557 -55.319 1.00 86.50 107 GLU A C 1
ATOM 818 O O . GLU A 1 107 ? 25.649 22.256 -56.244 1.00 86.50 107 GLU A O 1
ATOM 823 N N . LEU A 1 108 ? 23.989 21.700 -54.837 1.00 88.44 108 LEU A N 1
ATOM 824 C CA . LEU A 1 108 ? 23.039 22.672 -55.379 1.00 88.44 108 LEU A CA 1
ATOM 825 C C . LEU A 1 108 ? 23.566 24.110 -55.242 1.00 88.44 108 LEU A C 1
ATOM 827 O O . LEU A 1 108 ? 23.537 24.872 -56.208 1.00 88.44 108 LEU A O 1
ATOM 831 N N . MET A 1 109 ? 24.106 24.472 -54.077 1.00 86.25 109 MET A N 1
ATOM 832 C CA . MET A 1 109 ? 24.714 25.787 -53.857 1.00 86.25 109 MET A CA 1
ATOM 833 C C . MET A 1 109 ? 25.899 26.041 -54.794 1.00 86.25 109 MET A C 1
ATOM 835 O O . MET A 1 109 ? 25.984 27.117 -55.382 1.00 86.25 109 MET A O 1
ATOM 839 N N . ALA A 1 110 ? 26.767 25.049 -55.008 1.00 86.81 110 ALA A N 1
ATOM 840 C CA . ALA A 1 110 ? 27.897 25.175 -55.926 1.00 86.81 110 ALA A CA 1
ATOM 841 C C . ALA A 1 110 ? 27.446 25.410 -57.379 1.00 86.81 110 ALA A C 1
ATOM 843 O O . ALA A 1 110 ? 28.034 26.234 -58.081 1.00 86.81 110 ALA A O 1
ATOM 844 N N . THR A 1 111 ? 26.381 24.736 -57.830 1.00 85.38 111 THR A N 1
ATOM 845 C CA . THR A 1 111 ? 25.819 24.966 -59.174 1.00 85.38 111 THR A CA 1
ATOM 846 C C . THR A 1 111 ? 25.183 26.350 -59.325 1.00 85.38 111 THR A C 1
ATOM 848 O O . THR A 1 111 ? 25.360 26.990 -60.361 1.00 85.38 111 THR A O 1
ATOM 851 N N . LEU A 1 112 ? 24.503 26.854 -58.289 1.00 84.50 112 LEU A N 1
ATOM 852 C CA . LEU A 1 112 ? 23.941 28.209 -58.284 1.00 84.50 112 LEU A CA 1
ATOM 853 C C . LEU A 1 112 ? 25.037 29.280 -58.316 1.00 84.50 112 LEU A C 1
ATOM 855 O O . LEU A 1 112 ? 24.918 30.252 -59.058 1.00 84.50 112 LEU A O 1
ATOM 859 N N . GLU A 1 113 ? 26.120 29.095 -57.559 1.00 85.19 113 GLU A N 1
ATOM 860 C CA . GLU A 1 113 ? 27.271 30.001 -57.601 1.00 85.19 113 GLU A CA 1
ATOM 861 C C . GLU A 1 113 ? 27.981 29.994 -58.958 1.00 85.19 113 GLU A C 1
ATOM 863 O O . GLU A 1 113 ? 28.478 31.032 -59.389 1.00 85.19 113 GLU A O 1
ATOM 868 N N . ALA A 1 114 ? 28.050 28.844 -59.635 1.00 83.00 114 ALA A N 1
ATOM 869 C CA . ALA A 1 114 ? 28.608 28.760 -60.982 1.00 83.00 114 ALA A CA 1
ATOM 870 C C . ALA A 1 114 ? 27.756 29.550 -61.987 1.00 83.00 114 ALA A C 1
ATOM 872 O O . ALA A 1 114 ? 28.303 30.342 -62.746 1.00 83.00 114 ALA A O 1
ATOM 873 N N . TYR A 1 115 ? 26.427 29.416 -61.918 1.00 79.56 115 TYR A N 1
ATOM 874 C CA . TYR A 1 115 ? 25.500 30.163 -62.774 1.00 79.56 115 TYR A CA 1
ATOM 875 C C . TYR A 1 115 ? 25.535 31.679 -62.526 1.00 79.56 115 TYR A C 1
ATOM 877 O O . TYR A 1 115 ? 25.309 32.458 -63.438 1.00 79.56 115 TYR A O 1
ATOM 885 N N . GLN A 1 116 ? 25.813 32.121 -61.296 1.00 79.62 116 GLN A N 1
ATOM 886 C CA . GLN A 1 116 ? 25.928 33.549 -60.967 1.00 79.62 116 GLN A CA 1
ATOM 887 C C . GLN A 1 116 ? 27.276 34.175 -61.358 1.00 79.62 116 GLN A C 1
ATOM 889 O O . GLN A 1 116 ? 27.414 35.397 -61.290 1.00 79.62 116 GLN A O 1
ATOM 894 N N . ARG A 1 117 ? 28.287 33.358 -61.686 1.00 71.62 117 ARG A N 1
ATOM 895 C CA . ARG A 1 117 ? 29.611 33.827 -62.130 1.00 71.62 117 ARG A CA 1
ATOM 896 C C . ARG A 1 117 ? 29.719 33.973 -63.652 1.00 71.62 117 ARG A C 1
ATOM 898 O O . ARG A 1 117 ? 30.658 34.634 -64.095 1.00 71.62 117 ARG A O 1
ATOM 905 N N . GLU A 1 118 ? 28.811 33.361 -64.410 1.00 58.38 118 GLU A N 1
ATOM 906 C CA . GLU A 1 118 ? 28.605 33.608 -65.848 1.00 58.38 118 GLU A CA 1
ATOM 907 C C . GLU A 1 118 ? 27.735 34.853 -66.078 1.00 58.38 118 GLU A C 1
ATOM 909 O O . GLU A 1 118 ? 28.031 35.589 -67.048 1.00 58.38 118 GLU A O 1
#

Foldseek 3Di:
DDDPDPDPVCVVCVCQQARADDHDDDFDADDDPVRVVVRVVRVVVVVVSVVRDHDHDPPPCPVPPVVVVVVVVVVVVVVVVVVVVVVVVVVVVVVVVVVVVVVVVVVVVVVVVVVVVD

Secondary structure (DSSP, 8-state):
---PPPPHHHHHTTTTTTSSS----------SGGGHHHHHHHHHHHHHHTT--------------HHHHHHHHHHHHHHHHHHHHHHHHHHHHHHHHHHHHHHHHHHHHHHHHHHHH-

Radius of gyration: 34.88 Å; chains: 1; bounding box: 50×52×101 Å

Sequence (118 aa):
PHAHAPHVCIWCLQDSLGGNSRCAILVTVRTEAQNLDESIATLRLARRAAVVKTVEKKNEIKVRDPSKLFGEIASLSGQLEAQQDAVLQLQAELARREKDEKAGQAELMATLEAYQRE